Protein AF-A0A5N9GWH8-F1 (afdb_monomer)

pLDDT: mean 86.55, std 16.61, range [40.44, 98.19]

Sequence (61 aa):
EIQDAGGTVHGYRCNLTKEDQIRQLVERINSEVGQVDILVSNAAIAGGGSVPDLTSAPGTP

Secondary structure (DSSP, 8-state):
-TTTTT---------TT-HHHHHHHHHHHHHHT--------------SSS---TTS-----

Radius of gyration: 16.52 Å; Cα contacts (8 Å, |Δi|>4): 19; chains: 1; bounding box: 50×36×26 Å

Structure (mmCIF, N/CA/C/O backbone):
data_AF-A0A5N9GWH8-F1
#
_entry.id   AF-A0A5N9GWH8-F1
#
loop_
_atom_site.group_PDB
_atom_site.id
_atom_site.type_symbol
_atom_site.label_atom_id
_atom_site.label_alt_id
_atom_site.label_comp_id
_atom_site.label_asym_id
_atom_site.label_entity_id
_atom_site.label_seq_id
_atom_site.pdbx_PDB_ins_code
_atom_site.Cartn_x
_atom_site.Cartn_y
_atom_site.Cartn_z
_atom_site.occupancy
_atom_site.B_iso_or_equiv
_atom_site.auth_seq_id
_atom_site.auth_comp_id
_atom_site.auth_asym_id
_atom_site.auth_atom_id
_atom_site.pdbx_PDB_model_num
ATOM 1 N N . GLU A 1 1 ? -14.402 -8.098 5.804 1.00 91.88 1 GLU A N 1
ATOM 2 C CA . GLU A 1 1 ? -13.548 -8.480 6.950 1.00 91.88 1 GLU A CA 1
ATOM 3 C C . GLU A 1 1 ? -12.789 -7.2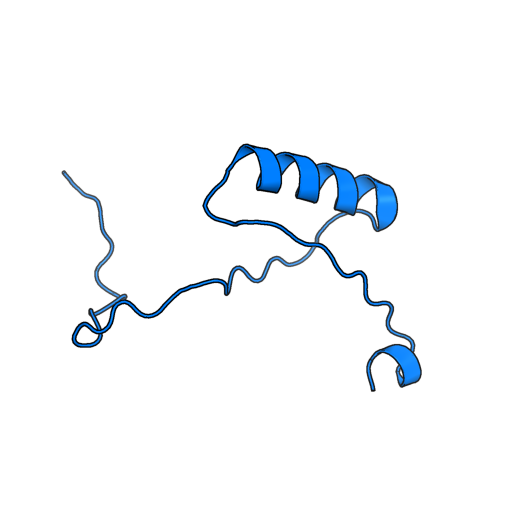97 7.551 1.00 91.88 1 GLU A C 1
ATOM 5 O O . GLU A 1 1 ? -13.109 -6.932 8.668 1.00 91.88 1 GLU A O 1
ATOM 10 N N . ILE A 1 2 ? -11.851 -6.643 6.844 1.00 93.50 2 ILE A N 1
ATOM 11 C CA . ILE A 1 2 ? -11.069 -5.521 7.425 1.00 93.50 2 ILE A CA 1
ATOM 12 C C . ILE A 1 2 ? -11.963 -4.339 7.834 1.00 93.50 2 ILE A C 1
ATOM 14 O O . ILE A 1 2 ? -11.870 -3.866 8.961 1.00 93.50 2 ILE A O 1
ATOM 18 N N . GLN A 1 3 ? -12.853 -3.891 6.941 1.00 93.44 3 GLN A N 1
ATOM 19 C CA . GLN A 1 3 ? -13.783 -2.791 7.237 1.00 93.44 3 GLN A CA 1
ATOM 20 C C . GLN A 1 3 ? -14.808 -3.173 8.309 1.00 93.44 3 GLN A C 1
ATOM 22 O O . GLN A 1 3 ? -15.083 -2.377 9.200 1.00 93.44 3 GLN A O 1
ATOM 27 N N . ASP A 1 4 ? -15.310 -4.410 8.273 1.00 95.75 4 ASP A N 1
ATOM 28 C CA . ASP A 1 4 ? -16.256 -4.922 9.276 1.00 95.75 4 ASP A CA 1
ATOM 29 C C . ASP A 1 4 ? -15.623 -5.010 10.675 1.00 95.75 4 ASP A C 1
ATOM 31 O O . ASP A 1 4 ? -16.312 -4.861 11.680 1.00 95.75 4 ASP A O 1
ATOM 35 N N . ALA A 1 5 ? -14.301 -5.202 10.744 1.00 96.88 5 ALA A N 1
ATOM 36 C CA . ALA A 1 5 ? -13.512 -5.148 11.973 1.00 96.88 5 ALA A CA 1
ATOM 37 C C . ALA A 1 5 ? -13.107 -3.714 12.386 1.00 96.88 5 ALA A C 1
ATOM 39 O O . ALA A 1 5 ? -12.353 -3.546 13.343 1.00 96.88 5 ALA A O 1
ATOM 40 N N . GLY A 1 6 ? -13.585 -2.680 11.682 1.00 96.94 6 GLY A N 1
ATOM 41 C CA . GLY A 1 6 ? -13.295 -1.268 11.963 1.00 96.94 6 GLY A CA 1
ATOM 42 C C . GLY A 1 6 ? -11.984 -0.741 11.367 1.00 96.94 6 GLY A C 1
ATOM 43 O O . GLY A 1 6 ? -11.563 0.362 11.708 1.00 96.94 6 GLY A O 1
ATOM 44 N N . GLY A 1 7 ? -11.325 -1.505 10.492 1.00 96.31 7 GLY A N 1
ATOM 45 C CA . GLY A 1 7 ? -10.103 -1.089 9.806 1.00 96.31 7 GLY A CA 1
ATOM 46 C C . GLY A 1 7 ? -10.363 -0.275 8.533 1.00 96.31 7 GLY A C 1
ATOM 47 O O . GLY A 1 7 ? -11.325 -0.515 7.803 1.00 96.31 7 GLY A O 1
ATOM 48 N N . THR A 1 8 ? -9.448 0.641 8.213 1.00 96.62 8 THR A N 1
ATOM 49 C CA . THR A 1 8 ? -9.473 1.439 6.974 1.00 96.62 8 THR A CA 1
ATOM 50 C C . THR A 1 8 ? -8.415 0.933 5.994 1.00 96.62 8 THR A C 1
ATOM 52 O O . THR A 1 8 ? -7.306 0.589 6.395 1.00 96.62 8 THR A O 1
ATOM 55 N N . VAL A 1 9 ? -8.741 0.893 4.698 1.00 95.69 9 VAL A N 1
ATOM 56 C CA . VAL A 1 9 ? -7.824 0.445 3.637 1.00 95.69 9 VAL A CA 1
ATOM 57 C C . VAL A 1 9 ? -7.704 1.522 2.567 1.00 95.69 9 VAL A C 1
ATOM 59 O O . VAL A 1 9 ? -8.710 1.957 2.008 1.00 95.69 9 VAL A O 1
ATOM 62 N N . HIS A 1 10 ? -6.467 1.894 2.242 1.00 95.62 10 HIS A N 1
ATOM 63 C CA . HIS A 1 10 ? -6.139 2.819 1.161 1.00 95.62 10 HIS A CA 1
ATOM 64 C C . HIS A 1 10 ? -5.370 2.075 0.065 1.00 95.62 10 HIS A C 1
ATOM 66 O O . HIS A 1 10 ? -4.361 1.422 0.329 1.00 95.62 10 HIS A O 1
ATOM 72 N N . GLY A 1 11 ? -5.867 2.146 -1.170 1.00 96.25 11 GLY A N 1
ATOM 73 C CA . GLY A 1 11 ? -5.231 1.525 -2.328 1.00 96.25 11 GLY A CA 1
ATOM 74 C C . GLY A 1 11 ? -4.350 2.517 -3.080 1.00 96.25 11 GLY A C 1
ATOM 75 O O . GLY A 1 11 ? -4.833 3.552 -3.537 1.00 96.25 11 GLY A O 1
ATOM 76 N N . TYR A 1 12 ? -3.081 2.166 -3.281 1.00 96.44 12 TYR A N 1
ATOM 77 C CA . TYR A 1 12 ? -2.136 2.955 -4.067 1.00 96.44 12 TYR A CA 1
ATOM 78 C C . TYR A 1 12 ? -1.476 2.101 -5.143 1.00 96.44 12 TYR A C 1
ATOM 80 O O . TYR A 1 12 ? -1.160 0.933 -4.927 1.00 96.44 12 TYR A O 1
ATOM 88 N N . ARG A 1 13 ? -1.225 2.698 -6.310 1.00 96.62 13 ARG A N 1
ATOM 89 C CA . ARG A 1 13 ? -0.466 2.060 -7.387 1.00 96.62 13 ARG A CA 1
ATOM 90 C C . ARG A 1 13 ? 0.948 2.625 -7.407 1.00 96.62 13 ARG A C 1
ATOM 92 O O . ARG A 1 13 ? 1.112 3.835 -7.502 1.00 96.62 13 ARG A O 1
ATOM 99 N N . CYS A 1 14 ? 1.948 1.753 -7.371 1.00 96.81 14 CYS A N 1
ATOM 100 C CA . CYS A 1 14 ? 3.353 2.130 -7.483 1.00 96.81 14 CYS A CA 1
ATOM 101 C C . CYS A 1 14 ? 4.143 1.011 -8.161 1.00 96.81 14 CYS A C 1
ATOM 103 O O . CYS A 1 14 ? 3.927 -0.169 -7.883 1.00 96.81 14 CYS A O 1
ATOM 105 N N . ASN A 1 15 ? 5.037 1.381 -9.077 1.00 95.94 15 ASN A N 1
ATOM 106 C CA . ASN A 1 15 ? 6.029 0.464 -9.613 1.00 95.94 15 ASN A CA 1
ATOM 107 C C . ASN A 1 15 ? 7.286 0.500 -8.730 1.00 95.94 15 ASN A C 1
ATOM 109 O O . ASN A 1 15 ? 8.038 1.473 -8.778 1.00 95.94 15 ASN A O 1
ATOM 113 N N . LEU A 1 16 ? 7.550 -0.580 -7.984 1.00 93.81 16 LEU A N 1
ATOM 114 C CA . LEU A 1 16 ? 8.696 -0.653 -7.067 1.00 93.81 16 LEU A CA 1
ATOM 115 C C . LEU A 1 16 ? 10.067 -0.657 -7.769 1.00 93.81 16 LEU A C 1
ATOM 117 O O . LEU A 1 16 ? 11.088 -0.552 -7.101 1.00 93.81 16 LEU A O 1
ATOM 121 N N . THR A 1 17 ? 10.127 -0.726 -9.105 1.00 94.12 17 THR A N 1
ATOM 122 C CA . THR A 1 17 ? 11.381 -0.534 -9.855 1.00 94.12 17 THR A CA 1
ATOM 123 C C . THR A 1 17 ? 11.680 0.941 -10.160 1.00 94.12 17 THR A C 1
ATOM 125 O O . THR A 1 17 ? 12.612 1.225 -10.914 1.00 94.12 17 THR A O 1
ATOM 128 N N . LYS A 1 18 ? 10.844 1.888 -9.709 1.00 97.62 18 LYS A N 1
ATOM 129 C CA . LYS A 1 18 ? 10.954 3.325 -10.011 1.00 97.62 18 LYS A CA 1
ATOM 130 C C . LYS A 1 18 ? 11.045 4.128 -8.714 1.00 97.62 18 LYS A C 1
ATOM 132 O O . LYS A 1 18 ? 10.032 4.384 -8.073 1.00 97.62 18 LYS A O 1
ATOM 137 N N . GLU A 1 19 ? 12.254 4.559 -8.364 1.00 97.44 19 GLU A N 1
ATOM 138 C CA . GLU A 1 19 ? 12.536 5.251 -7.099 1.00 97.44 19 GLU A CA 1
ATOM 139 C C . GLU A 1 19 ? 11.683 6.512 -6.889 1.00 97.44 19 GLU A C 1
ATOM 141 O O . GLU A 1 19 ? 11.108 6.694 -5.817 1.00 97.44 19 GLU A O 1
ATOM 146 N N . ASP A 1 20 ? 11.505 7.331 -7.928 1.00 98.19 20 ASP A N 1
ATOM 147 C CA . ASP A 1 20 ? 10.691 8.551 -7.838 1.00 98.19 20 ASP A CA 1
ATOM 148 C C . ASP A 1 20 ? 9.227 8.260 -7.476 1.00 98.19 20 ASP A C 1
ATOM 150 O O . ASP A 1 20 ? 8.616 9.006 -6.712 1.00 98.19 20 ASP A O 1
ATOM 154 N N . GLN A 1 21 ? 8.662 7.148 -7.969 1.00 98.06 21 GLN A N 1
ATOM 155 C CA . GLN A 1 21 ? 7.294 6.753 -7.614 1.00 98.06 21 GLN A CA 1
ATOM 156 C C . GLN A 1 21 ? 7.197 6.295 -6.161 1.00 98.06 21 GLN A C 1
ATOM 158 O O . GLN A 1 21 ? 6.180 6.537 -5.515 1.00 98.06 21 GLN A O 1
ATOM 163 N N . ILE A 1 22 ? 8.242 5.651 -5.637 1.00 97.62 22 ILE A N 1
ATOM 164 C CA . ILE A 1 22 ? 8.298 5.242 -4.232 1.00 97.62 22 ILE A CA 1
ATOM 165 C C . ILE A 1 22 ? 8.324 6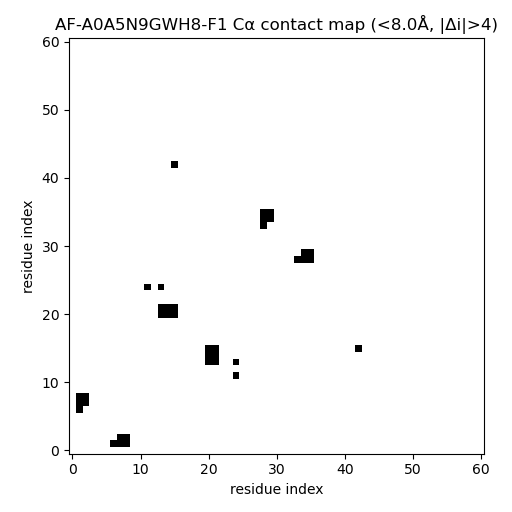.486 -3.342 1.00 97.62 22 ILE A C 1
ATOM 167 O O . ILE A 1 22 ? 7.524 6.578 -2.414 1.00 97.62 22 ILE A O 1
ATOM 171 N N . ARG A 1 23 ? 9.178 7.471 -3.655 1.00 98.00 23 ARG A N 1
ATOM 172 C CA . ARG A 1 23 ? 9.281 8.731 -2.896 1.00 98.00 23 ARG A CA 1
ATOM 173 C C . ARG A 1 23 ? 7.946 9.479 -2.859 1.00 98.00 23 ARG A C 1
ATOM 175 O O . AR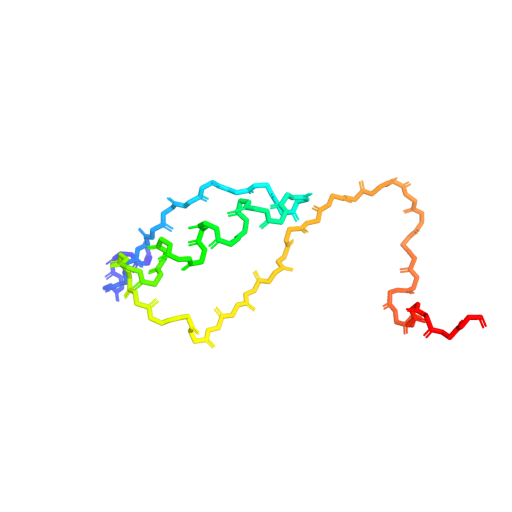G A 1 23 ? 7.441 9.766 -1.777 1.00 98.00 23 ARG A O 1
ATOM 182 N N . GLN A 1 24 ? 7.331 9.684 -4.024 1.00 98.19 24 GLN A N 1
ATOM 183 C CA . GLN A 1 24 ? 6.024 10.344 -4.133 1.00 98.19 24 GLN A CA 1
ATOM 184 C C . GLN A 1 24 ? 4.920 9.580 -3.393 1.00 98.19 24 GLN A C 1
ATOM 186 O O . GLN A 1 24 ? 4.044 10.188 -2.780 1.00 98.19 24 GLN A O 1
ATOM 191 N N . LEU A 1 25 ? 4.949 8.243 -3.433 1.00 97.88 25 LEU A N 1
ATOM 192 C CA . LEU A 1 25 ? 3.977 7.426 -2.717 1.00 97.88 25 LEU A CA 1
ATOM 193 C C . LEU A 1 25 ? 4.115 7.589 -1.200 1.00 97.88 25 LEU A C 1
ATOM 195 O O . LEU A 1 25 ? 3.106 7.750 -0.520 1.00 97.88 25 LEU A O 1
ATOM 199 N N . VAL A 1 26 ? 5.338 7.556 -0.667 1.00 97.50 26 VAL A N 1
ATOM 200 C CA . VAL A 1 26 ? 5.572 7.693 0.779 1.00 97.50 26 VAL A CA 1
ATOM 201 C C . VAL A 1 26 ? 5.125 9.068 1.274 1.00 97.50 26 VAL A C 1
ATOM 203 O O . VAL A 1 26 ? 4.438 9.152 2.290 1.00 97.50 26 VAL A O 1
ATOM 206 N N . GLU A 1 27 ? 5.443 10.134 0.538 1.00 98.06 27 GLU A N 1
ATOM 207 C CA . GLU A 1 27 ? 4.972 11.490 0.850 1.00 98.06 27 GLU A CA 1
ATOM 208 C C . GLU A 1 27 ? 3.441 11.568 0.861 1.00 98.06 27 GLU A C 1
ATOM 210 O O . GLU A 1 27 ? 2.843 12.116 1.789 1.00 98.06 27 GLU A O 1
ATOM 215 N N . ARG A 1 28 ? 2.797 10.955 -0.137 1.00 98.06 28 ARG A N 1
ATOM 216 C CA . ARG A 1 28 ? 1.339 10.913 -0.244 1.00 98.06 28 ARG A CA 1
ATOM 217 C C . ARG A 1 28 ? 0.690 10.138 0.903 1.00 98.06 28 ARG A C 1
ATOM 219 O O . ARG A 1 28 ? -0.274 10.632 1.478 1.00 98.06 28 ARG A O 1
ATOM 226 N N . ILE A 1 29 ? 1.217 8.966 1.260 1.00 97.88 29 ILE A N 1
ATOM 227 C CA . ILE A 1 29 ? 0.722 8.173 2.397 1.00 97.88 29 ILE A CA 1
ATOM 228 C C . ILE A 1 29 ? 0.851 8.977 3.691 1.00 97.88 29 ILE A C 1
ATOM 230 O O . ILE A 1 29 ? -0.103 9.044 4.461 1.00 97.88 29 ILE A O 1
ATOM 234 N N . ASN A 1 30 ? 1.989 9.643 3.902 1.00 97.75 30 ASN A N 1
ATOM 235 C CA . ASN A 1 30 ? 2.201 10.452 5.099 1.00 97.75 30 ASN A CA 1
ATOM 236 C C . ASN A 1 30 ? 1.206 11.619 5.193 1.00 97.75 30 ASN A C 1
ATOM 238 O O . ASN A 1 30 ? 0.677 11.904 6.261 1.00 97.75 30 ASN A O 1
ATOM 242 N N . SER A 1 31 ? 0.886 12.254 4.064 1.00 98.00 31 SER A N 1
ATOM 243 C CA . SER A 1 31 ? -0.105 13.331 4.033 1.00 98.00 31 SER A CA 1
ATOM 244 C C . SER A 1 31 ? -1.552 12.854 4.206 1.00 98.00 31 SER A C 1
ATOM 246 O O . SER A 1 31 ? -2.352 13.589 4.778 1.00 98.00 31 SER A O 1
ATOM 248 N N . GLU A 1 32 ? -1.924 11.699 3.647 1.00 97.50 32 GLU A N 1
ATOM 249 C CA . GLU A 1 32 ? -3.319 11.228 3.618 1.00 97.50 32 GLU A CA 1
ATOM 250 C C . GLU A 1 32 ? -3.690 10.361 4.828 1.00 97.50 32 GLU A C 1
ATOM 252 O O . GLU A 1 32 ? -4.834 10.390 5.277 1.00 97.50 32 GLU A O 1
ATOM 257 N N . VAL A 1 33 ? -2.737 9.573 5.328 1.00 97.06 33 VAL A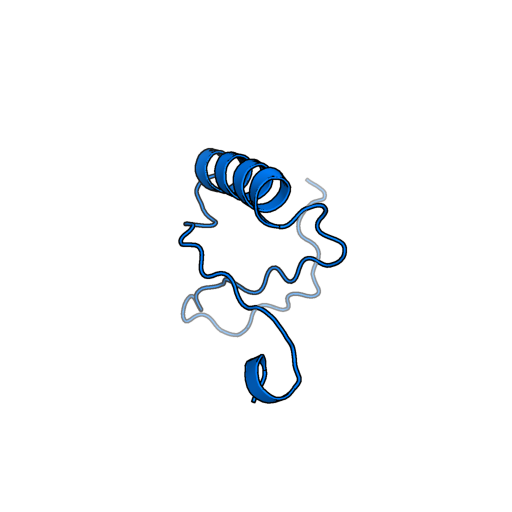 N 1
ATOM 258 C CA . VAL A 1 33 ? -2.946 8.549 6.365 1.00 97.06 33 VAL A CA 1
ATOM 259 C C . VAL A 1 33 ? -2.104 8.844 7.605 1.00 97.06 33 VAL A C 1
ATOM 261 O O . VAL A 1 33 ? -2.570 8.642 8.724 1.00 97.06 33 VAL A O 1
ATOM 264 N N . GLY A 1 34 ? -0.886 9.352 7.412 1.00 97.19 34 GLY A N 1
ATOM 265 C CA . GLY A 1 34 ? 0.069 9.635 8.480 1.00 97.19 34 GLY A CA 1
ATOM 266 C C . GLY A 1 34 ? 1.303 8.737 8.426 1.00 97.19 34 GLY A C 1
ATOM 267 O O . GLY A 1 34 ? 1.611 8.104 7.414 1.00 97.19 34 GLY A O 1
ATOM 268 N N . GLN A 1 35 ? 2.036 8.704 9.535 1.00 97.56 35 GLN A N 1
ATOM 269 C CA . GLN A 1 35 ? 3.293 7.971 9.645 1.00 97.56 35 GLN A CA 1
ATOM 270 C C . GLN A 1 35 ? 3.114 6.470 9.363 1.00 97.56 35 GLN A C 1
ATOM 272 O O . GLN A 1 35 ? 2.168 5.839 9.823 1.00 97.56 35 GLN A O 1
ATOM 277 N N . VAL A 1 36 ? 4.062 5.890 8.623 1.00 96.50 36 VAL A N 1
ATOM 278 C CA . VAL A 1 36 ? 4.138 4.440 8.410 1.00 96.50 36 VAL A CA 1
ATOM 279 C C . VAL A 1 36 ? 4.909 3.807 9.564 1.00 96.50 36 VAL A C 1
ATOM 281 O O . VAL A 1 36 ? 6.101 4.070 9.721 1.00 96.50 36 VAL A O 1
ATOM 284 N N . ASP A 1 37 ? 4.247 2.946 10.334 1.00 97.94 37 ASP A N 1
ATOM 285 C CA . ASP A 1 37 ? 4.886 2.192 11.421 1.00 97.94 37 ASP A CA 1
ATOM 286 C C . ASP A 1 37 ? 5.551 0.898 10.931 1.00 97.94 37 ASP A C 1
ATOM 288 O O . ASP A 1 37 ? 6.618 0.513 11.406 1.00 97.94 37 ASP A O 1
ATOM 292 N N . ILE A 1 38 ? 4.920 0.210 9.972 1.00 97.19 38 ILE A N 1
ATOM 293 C CA . ILE A 1 38 ? 5.361 -1.094 9.463 1.00 97.19 38 ILE A CA 1
ATOM 294 C C . ILE A 1 38 ? 5.318 -1.087 7.935 1.00 97.19 38 ILE A C 1
ATOM 296 O O . ILE A 1 38 ? 4.294 -0.772 7.330 1.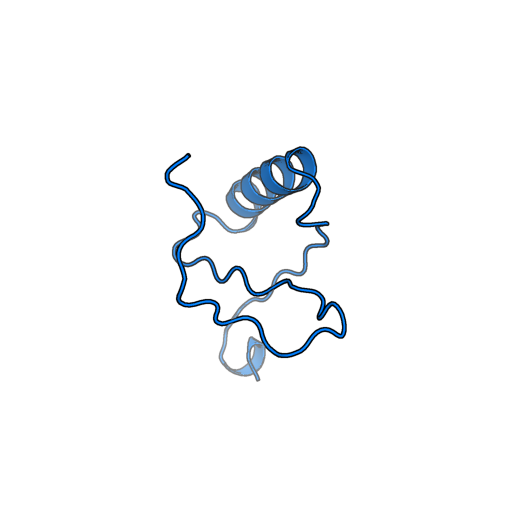00 97.19 38 ILE A O 1
ATOM 300 N N . LEU A 1 39 ? 6.423 -1.500 7.311 1.00 95.38 39 LEU A N 1
ATOM 301 C CA . LEU A 1 39 ? 6.530 -1.699 5.867 1.00 95.38 39 LEU A CA 1
ATOM 302 C C . LEU A 1 39 ? 6.738 -3.182 5.550 1.00 95.38 39 LEU A C 1
ATOM 304 O O . LEU A 1 39 ? 7.716 -3.787 5.985 1.00 95.38 39 LEU A O 1
ATOM 308 N N . VAL A 1 40 ? 5.861 -3.742 4.716 1.00 95.56 40 VAL A N 1
ATOM 309 C CA . VAL A 1 40 ? 6.022 -5.085 4.146 1.00 95.56 40 VAL A CA 1
ATOM 310 C C . VAL A 1 40 ? 6.316 -4.957 2.652 1.00 95.56 40 VAL A C 1
ATOM 312 O O . VAL A 1 40 ? 5.421 -4.715 1.845 1.00 95.56 40 VAL A O 1
ATOM 315 N N . SER A 1 41 ? 7.582 -5.121 2.267 1.00 91.50 41 SER A N 1
ATOM 316 C CA . SER A 1 41 ? 8.018 -5.035 0.866 1.00 91.50 41 SER A CA 1
ATOM 317 C C . SER A 1 41 ? 7.998 -6.408 0.189 1.00 91.50 41 SER A C 1
ATOM 319 O O . SER A 1 41 ? 9.038 -7.032 0.002 1.00 91.50 41 SER A O 1
ATOM 321 N N . ASN A 1 42 ? 6.806 -6.887 -0.174 1.00 91.56 42 ASN A N 1
ATOM 322 C CA . ASN A 1 42 ? 6.625 -8.230 -0.744 1.00 91.56 42 ASN A CA 1
ATOM 323 C C . ASN A 1 42 ? 6.577 -8.278 -2.287 1.00 91.56 42 ASN A C 1
ATOM 325 O O . ASN A 1 42 ? 6.358 -9.342 -2.861 1.00 91.56 42 ASN A O 1
ATOM 329 N N . ALA A 1 43 ? 6.713 -7.155 -3.002 1.00 90.31 43 ALA A N 1
ATOM 330 C CA . ALA A 1 43 ? 6.586 -7.204 -4.459 1.00 90.31 43 ALA A CA 1
ATOM 331 C C . ALA A 1 43 ? 7.833 -7.831 -5.101 1.00 90.31 43 ALA A C 1
ATOM 333 O O . ALA A 1 43 ? 8.933 -7.288 -5.017 1.00 90.31 43 ALA A O 1
ATOM 334 N N . ALA A 1 44 ? 7.635 -8.954 -5.782 1.00 86.94 44 ALA A N 1
ATOM 335 C CA . ALA A 1 44 ? 8.646 -9.642 -6.569 1.00 86.94 44 ALA A CA 1
ATOM 336 C C . ALA A 1 44 ? 7.981 -10.360 -7.750 1.00 86.94 44 ALA A C 1
ATOM 338 O O . ALA A 1 44 ? 6.789 -10.669 -7.719 1.00 86.94 44 ALA A O 1
ATOM 339 N N . ILE A 1 45 ? 8.763 -10.641 -8.792 1.00 86.06 45 ILE A N 1
ATOM 340 C CA . ILE A 1 45 ? 8.350 -11.467 -9.929 1.00 86.06 45 ILE A CA 1
ATOM 341 C C . ILE A 1 45 ? 9.308 -12.657 -9.988 1.00 86.06 45 ILE A C 1
ATOM 343 O O . ILE A 1 45 ? 10.524 -12.470 -9.995 1.00 86.06 45 ILE A O 1
ATOM 347 N N . ALA A 1 46 ? 8.773 -13.879 -10.022 1.00 81.38 46 ALA A N 1
ATOM 348 C CA . ALA A 1 46 ? 9.589 -15.083 -10.146 1.00 81.38 46 ALA A CA 1
ATOM 349 C C . ALA A 1 46 ? 10.198 -15.174 -11.558 1.00 81.38 46 ALA A C 1
ATOM 351 O O . ALA A 1 46 ? 9.476 -15.180 -12.551 1.00 81.38 46 ALA A O 1
ATOM 352 N N . GLY A 1 47 ? 11.528 -15.262 -11.647 1.00 74.62 47 GLY A N 1
ATOM 353 C CA . GLY A 1 47 ? 12.276 -15.273 -12.913 1.00 74.62 47 GLY A CA 1
ATOM 354 C C . GLY A 1 47 ? 12.415 -16.639 -13.603 1.00 74.62 47 GLY A C 1
ATOM 355 O O . GLY A 1 47 ? 13.218 -16.761 -14.520 1.00 74.62 47 GLY A O 1
ATOM 356 N N . GLY A 1 48 ? 11.699 -17.680 -13.159 1.00 63.38 48 GLY A N 1
ATOM 357 C CA . GLY A 1 48 ? 11.722 -19.017 -13.779 1.00 63.38 48 GLY A CA 1
ATOM 358 C C . GLY A 1 48 ? 13.003 -19.847 -13.578 1.00 63.38 48 GLY A C 1
ATOM 359 O O . GLY A 1 48 ? 13.096 -20.946 -14.119 1.00 63.38 48 GLY A O 1
ATOM 360 N N . GLY A 1 49 ? 13.980 -19.361 -12.807 1.00 67.56 49 GLY A N 1
ATOM 361 C CA . GLY A 1 49 ? 15.168 -20.127 -12.412 1.00 67.56 49 GLY A CA 1
ATOM 362 C C . GLY A 1 49 ? 14.902 -21.078 -11.241 1.00 67.56 49 GLY A C 1
ATOM 363 O O . GLY A 1 49 ? 13.947 -20.894 -10.484 1.00 67.56 49 GLY A O 1
ATOM 364 N N . SER A 1 50 ? 15.765 -22.084 -11.066 1.00 72.06 50 SER A N 1
ATOM 365 C CA . SER A 1 50 ? 15.848 -22.854 -9.816 1.00 72.06 50 SER A CA 1
ATOM 366 C C . SER A 1 50 ? 15.971 -21.892 -8.637 1.00 72.06 50 SER A C 1
ATOM 368 O O . SER A 1 50 ? 16.722 -20.925 -8.755 1.00 72.06 50 SER A O 1
ATOM 370 N N . VAL A 1 51 ? 15.242 -22.145 -7.542 1.00 66.31 51 VAL A N 1
ATOM 371 C CA . VAL A 1 51 ? 15.186 -21.260 -6.366 1.00 66.31 51 VAL A CA 1
ATOM 372 C C . VAL A 1 51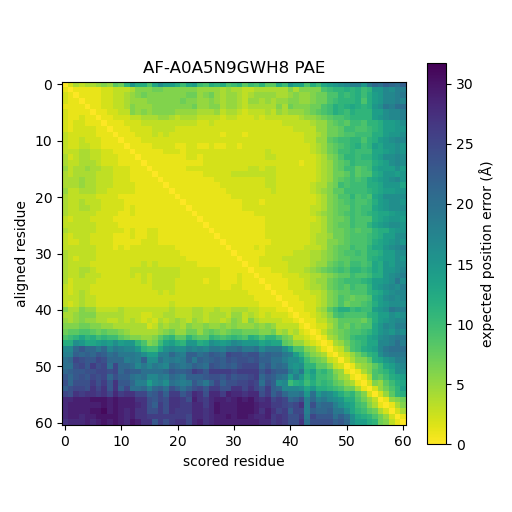 ? 16.619 -20.913 -5.945 1.00 66.31 51 VAL A C 1
ATOM 374 O O . VAL A 1 51 ? 17.330 -21.810 -5.487 1.00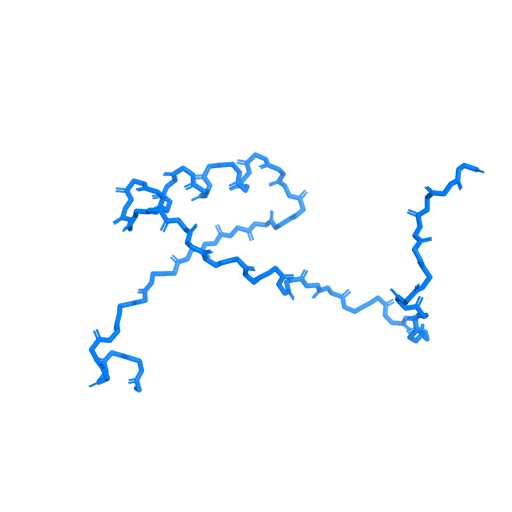 66.31 51 VAL A O 1
ATOM 377 N N . PRO A 1 52 ? 17.096 -19.672 -6.165 1.00 61.78 52 PRO A N 1
ATOM 378 C CA . PRO A 1 52 ? 18.412 -19.299 -5.685 1.00 61.78 52 PRO A CA 1
ATOM 379 C C . PRO A 1 52 ? 18.361 -19.330 -4.160 1.00 61.78 52 PRO A C 1
ATOM 381 O O . PRO A 1 52 ? 17.343 -18.974 -3.561 1.00 61.78 52 PRO A O 1
ATOM 384 N N . ASP A 1 53 ? 19.441 -19.780 -3.532 1.00 63.69 53 ASP A N 1
ATOM 385 C CA . ASP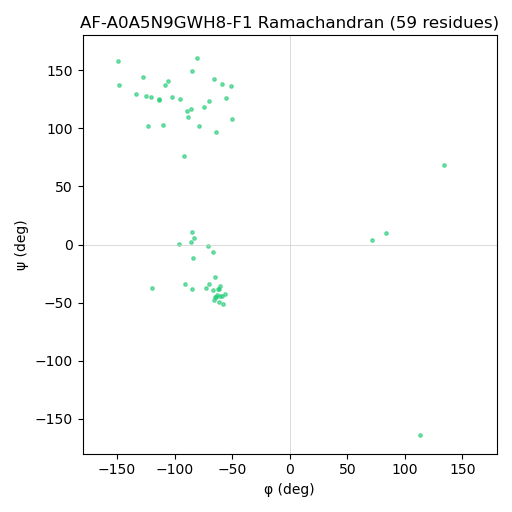 A 1 53 ? 19.581 -19.661 -2.090 1.00 63.69 53 ASP A CA 1
ATOM 386 C C . ASP A 1 53 ? 19.642 -18.170 -1.723 1.00 63.69 53 ASP A C 1
ATOM 388 O O . ASP A 1 53 ? 20.676 -17.516 -1.830 1.00 63.69 53 ASP A O 1
ATOM 392 N N . LEU A 1 54 ? 18.498 -17.608 -1.331 1.00 60.16 54 LEU A N 1
ATOM 393 C CA . LEU A 1 54 ? 18.359 -16.204 -0.944 1.00 60.16 54 LEU A CA 1
ATOM 394 C C . LEU A 1 54 ? 19.026 -15.901 0.410 1.00 60.16 54 LEU A C 1
ATOM 396 O O . LEU A 1 54 ? 19.006 -14.750 0.843 1.00 60.16 54 LEU A O 1
ATOM 400 N N . THR A 1 55 ? 19.618 -16.902 1.080 1.00 63.47 55 THR A N 1
ATOM 401 C CA . THR A 1 55 ? 20.439 -16.688 2.281 1.00 63.47 55 THR A CA 1
ATOM 402 C C . THR A 1 55 ? 21.888 -16.317 1.967 1.00 63.47 55 THR A C 1
ATOM 404 O O . THR A 1 55 ? 22.587 -15.824 2.854 1.00 63.47 55 THR A O 1
ATOM 407 N N . SER A 1 56 ? 22.346 -16.442 0.713 1.00 54.34 56 SER A N 1
ATOM 408 C CA . SER A 1 56 ? 23.649 -15.902 0.321 1.00 54.34 56 SER A CA 1
ATOM 409 C C . SER A 1 56 ? 23.547 -14.389 0.103 1.00 54.34 56 SER A C 1
ATOM 411 O O . SER A 1 56 ? 23.039 -13.926 -0.919 1.00 54.34 56 SER A O 1
ATOM 413 N N . ALA A 1 57 ? 24.012 -13.610 1.080 1.00 48.16 57 ALA A N 1
ATOM 414 C CA . ALA A 1 57 ? 24.117 -12.157 0.990 1.00 48.16 57 ALA A CA 1
ATOM 415 C C . ALA A 1 57 ? 24.947 -11.731 -0.245 1.00 48.16 57 ALA A C 1
ATOM 417 O O . ALA A 1 57 ? 26.090 -12.174 -0.377 1.00 48.16 57 ALA A O 1
ATOM 418 N N . PRO A 1 58 ? 24.442 -10.861 -1.141 1.00 52.97 58 PRO A N 1
ATOM 419 C CA . PRO A 1 58 ? 25.258 -10.319 -2.219 1.00 52.97 58 PRO A CA 1
ATOM 420 C C . PRO A 1 58 ? 25.964 -9.033 -1.760 1.00 52.97 58 PRO A C 1
ATOM 422 O O . PRO A 1 58 ? 25.309 -8.021 -1.518 1.00 52.97 58 PRO A O 1
ATOM 425 N N . GLY A 1 59 ? 27.301 -9.061 -1.685 1.00 49.41 59 GLY A N 1
ATOM 426 C CA . GLY A 1 59 ? 28.120 -7.841 -1.710 1.00 49.41 59 GLY A CA 1
ATOM 427 C C . GLY A 1 59 ? 29.244 -7.732 -0.676 1.00 49.41 59 GLY A C 1
ATOM 428 O O . GLY A 1 59 ? 29.229 -6.833 0.157 1.00 49.41 59 GLY A O 1
ATOM 429 N N . THR A 1 60 ? 30.277 -8.560 -0.800 1.00 40.44 60 THR A N 1
ATOM 430 C CA . THR A 1 60 ? 31.655 -8.034 -0.730 1.00 40.44 60 THR A CA 1
ATOM 431 C C . THR A 1 60 ? 32.183 -8.113 -2.166 1.00 40.44 60 THR A C 1
ATOM 433 O O . THR A 1 60 ? 31.824 -9.082 -2.841 1.00 40.44 60 THR A O 1
ATOM 436 N N . PRO A 1 61 ? 32.895 -7.086 -2.664 1.00 48.78 61 PRO A N 1
ATOM 437 C CA . PRO A 1 61 ? 33.375 -7.041 -4.046 1.00 48.78 61 PRO A CA 1
ATOM 438 C C . PRO A 1 61 ? 34.243 -8.247 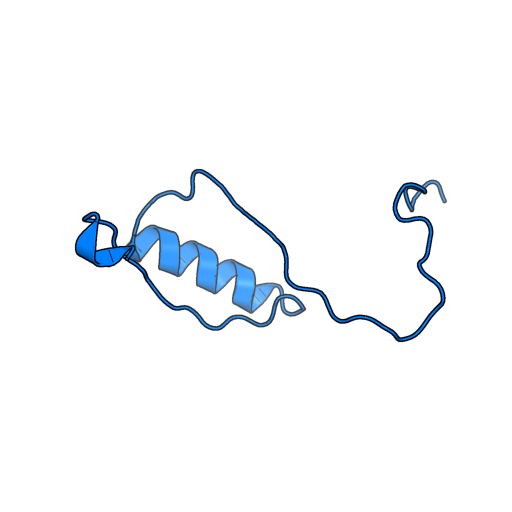-4.421 1.00 48.78 61 PRO A C 1
ATOM 440 O O . PRO A 1 61 ? 34.876 -8.831 -3.511 1.00 48.78 61 PRO A O 1
#

Mean predicted aligned error: 8.35 Å

Foldseek 3Di:
DQVVVVHDDDDDDADPVDVVRVVVVQVVCCVPPRDDPDDDPPDDDDPPDDPPPPPPDDDDD

Solvent-accessible surface area (backbone atoms only — not comparable to full-atom values): 4494 Å² total; per-residue (Å²): 106,60,60,81,71,73,47,86,86,84,89,82,89,72,58,92,92,36,69,71,48,51,55,54,47,54,55,48,42,40,74,77,79,34,86,82,90,78,86,84,90,76,88,78,79,88,84,84,66,78,86,69,72,81,82,64,81,87,80,78,136